Protein AF-A0A7N2M992-F1 (afdb_monomer_lite)

Structure (mmCIF, N/CA/C/O backbone):
data_AF-A0A7N2M992-F1
#
_entry.id   AF-A0A7N2M992-F1
#
loop_
_atom_site.group_PDB
_atom_site.id
_atom_site.type_symbol
_atom_site.label_atom_id
_atom_site.label_alt_id
_atom_site.label_comp_id
_atom_site.label_asym_id
_atom_site.label_entity_id
_atom_site.label_seq_id
_atom_site.pdbx_PDB_ins_code
_atom_site.Cartn_x
_atom_site.Cartn_y
_atom_site.Cartn_z
_atom_site.occupancy
_atom_site.B_iso_or_equiv
_atom_site.auth_seq_id
_atom_site.auth_comp_id
_atom_site.auth_asym_id
_atom_site.auth_atom_id
_atom_site.pdbx_PDB_model_num
ATOM 1 N N . MET A 1 1 ? 13.987 20.945 -1.793 1.00 34.84 1 MET A N 1
ATOM 2 C CA . MET A 1 1 ? 13.305 19.698 -2.203 1.00 34.84 1 MET A CA 1
ATOM 3 C C . MET A 1 1 ? 12.734 19.051 -0.953 1.00 34.84 1 MET A C 1
ATOM 5 O O . MET A 1 1 ? 13.515 18.611 -0.123 1.00 34.84 1 MET A O 1
ATOM 9 N N . SER A 1 2 ? 11.410 19.059 -0.774 1.00 35.34 2 SER A N 1
ATOM 10 C CA . SER A 1 2 ? 10.774 18.333 0.334 1.00 35.34 2 SER A CA 1
ATOM 11 C C . SER A 1 2 ? 11.087 16.842 0.172 1.00 35.34 2 SER A C 1
ATOM 13 O O . SER A 1 2 ? 10.722 16.237 -0.843 1.00 35.34 2 SER A O 1
ATOM 15 N N . MET A 1 3 ? 11.843 16.263 1.109 1.00 44.00 3 MET A N 1
ATOM 16 C CA . MET A 1 3 ? 11.991 14.814 1.186 1.00 44.00 3 MET A CA 1
ATOM 17 C C . MET A 1 3 ? 10.602 14.271 1.501 1.00 44.00 3 MET A C 1
ATOM 19 O O . MET A 1 3 ? 10.111 14.426 2.614 1.00 44.00 3 MET A O 1
ATOM 23 N N . ARG A 1 4 ? 9.932 13.670 0.513 1.00 58.31 4 ARG A N 1
ATOM 24 C CA . ARG A 1 4 ? 8.753 12.850 0.807 1.00 58.31 4 ARG A CA 1
ATOM 25 C C . ARG A 1 4 ? 9.242 11.735 1.723 1.00 58.31 4 ARG A C 1
ATOM 27 O O . ARG A 1 4 ? 9.923 10.824 1.251 1.00 58.31 4 ARG A O 1
ATOM 34 N N . ASN A 1 5 ? 8.955 11.855 3.014 1.00 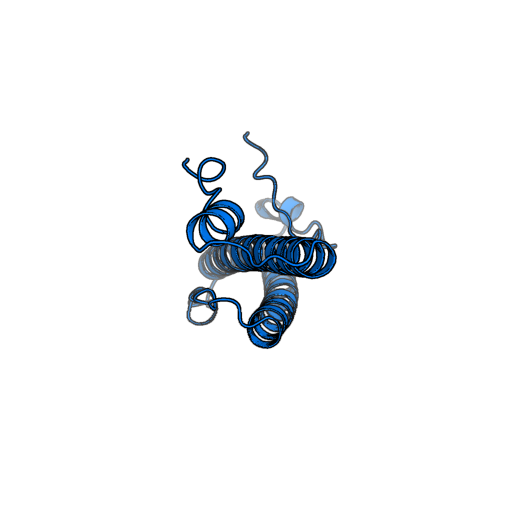65.44 5 ASN A N 1
ATOM 35 C CA . ASN A 1 5 ? 9.312 10.870 4.023 1.00 65.44 5 ASN A CA 1
ATOM 36 C C . ASN A 1 5 ? 8.424 9.643 3.819 1.00 65.44 5 ASN A C 1
ATOM 38 O O . ASN A 1 5 ? 7.368 9.497 4.426 1.00 65.44 5 ASN A O 1
ATOM 42 N N . TRP A 1 6 ? 8.822 8.792 2.878 1.00 80.50 6 TRP A N 1
ATOM 43 C CA . TRP A 1 6 ? 8.190 7.501 2.674 1.00 80.50 6 TRP A CA 1
ATOM 44 C C . TRP A 1 6 ? 8.488 6.619 3.884 1.00 80.50 6 TRP A C 1
ATOM 46 O O . TRP A 1 6 ? 9.649 6.439 4.239 1.00 80.50 6 TRP A O 1
ATOM 56 N N . MET A 1 7 ? 7.458 5.995 4.451 1.00 85.44 7 MET A N 1
ATOM 57 C CA . MET A 1 7 ? 7.612 4.930 5.455 1.00 85.44 7 MET A CA 1
ATOM 58 C C . MET A 1 7 ? 8.013 3.590 4.822 1.00 85.44 7 MET A C 1
ATOM 60 O O . MET A 1 7 ? 8.039 2.552 5.476 1.00 85.44 7 MET A O 1
ATOM 64 N N . LEU A 1 8 ? 8.272 3.605 3.517 1.00 87.81 8 LEU A N 1
ATOM 65 C CA . LEU A 1 8 ? 8.590 2.433 2.734 1.00 87.81 8 LEU A CA 1
ATOM 66 C C . LEU A 1 8 ? 10.033 1.984 2.982 1.00 87.81 8 LEU A C 1
ATOM 68 O O . LEU A 1 8 ? 10.937 2.826 2.994 1.00 87.81 8 LEU A O 1
ATOM 72 N N . PRO A 1 9 ? 10.282 0.668 3.030 1.00 87.25 9 PRO A N 1
ATOM 73 C CA . PRO A 1 9 ? 11.619 0.123 2.896 1.00 87.25 9 PRO A CA 1
ATOM 74 C C . PRO A 1 9 ? 12.364 0.716 1.695 1.00 87.25 9 PRO A C 1
ATOM 76 O O . PRO A 1 9 ? 11.807 0.961 0.607 1.00 87.25 9 PRO A O 1
ATOM 79 N N . ARG A 1 10 ? 13.659 0.963 1.906 1.00 88.00 10 ARG A N 1
ATOM 80 C CA . ARG A 1 10 ? 14.551 1.469 0.866 1.00 88.00 10 ARG A CA 1
ATOM 81 C C . ARG A 1 10 ? 14.687 0.409 -0.227 1.00 88.00 10 ARG A C 1
ATOM 83 O O . ARG A 1 10 ? 15.021 -0.735 0.057 1.00 88.00 10 ARG A O 1
ATOM 90 N N . PHE A 1 11 ? 14.474 0.814 -1.477 1.00 91.19 11 PHE A N 1
ATOM 91 C CA . PHE A 1 11 ? 14.791 -0.040 -2.619 1.00 91.19 11 PHE A CA 1
ATOM 92 C C . PHE A 1 11 ? 16.325 -0.136 -2.754 1.00 91.19 11 PHE A C 1
ATOM 94 O O . PHE A 1 11 ? 16.979 0.913 -2.746 1.00 91.19 11 PHE A O 1
ATOM 101 N N . PRO A 1 12 ? 16.917 -1.344 -2.818 1.00 88.94 12 PRO A N 1
ATOM 102 C CA . PRO A 1 12 ? 18.366 -1.521 -2.690 1.00 88.94 12 PRO A CA 1
ATOM 103 C C . PRO A 1 12 ? 19.164 -0.989 -3.886 1.00 88.94 12 PRO A C 1
ATOM 105 O O . PRO A 1 12 ? 20.302 -0.560 -3.714 1.00 88.94 12 PRO A O 1
ATOM 108 N N . ASN A 1 13 ? 18.580 -0.983 -5.084 1.00 88.88 13 ASN A N 1
ATOM 109 C CA . ASN A 1 13 ? 19.250 -0.516 -6.293 1.00 88.88 13 ASN A CA 1
ATOM 110 C C . ASN A 1 13 ? 19.057 1.005 -6.464 1.00 88.88 13 ASN A C 1
ATOM 112 O O . ASN A 1 13 ? 17.930 1.503 -6.487 1.00 88.88 13 ASN A O 1
ATOM 116 N N . ASN A 1 14 ? 20.156 1.752 -6.609 1.00 88.12 14 ASN A N 1
ATOM 117 C CA . ASN A 1 14 ? 20.137 3.197 -6.853 1.00 88.12 14 ASN A CA 1
ATOM 118 C C . ASN A 1 14 ? 20.117 3.549 -8.351 1.00 88.12 14 ASN A C 1
ATOM 120 O O . ASN A 1 14 ? 20.759 4.508 -8.767 1.00 88.12 14 ASN A O 1
ATOM 124 N N . TYR A 1 15 ? 19.341 2.812 -9.146 1.00 92.44 15 TYR A N 1
ATOM 125 C CA . TYR A 1 15 ? 19.203 2.990 -10.598 1.00 92.44 15 TYR A CA 1
ATOM 126 C C . TYR A 1 15 ? 18.795 4.413 -11.030 1.00 92.44 15 TYR A C 1
ATOM 128 O O . TYR A 1 15 ? 18.838 4.756 -12.204 1.00 92.44 15 TYR A O 1
ATOM 136 N N . ARG A 1 16 ? 18.366 5.268 -10.093 1.00 88.56 16 ARG A N 1
ATOM 137 C CA . ARG A 1 16 ? 17.984 6.659 -10.363 1.00 88.56 16 ARG A CA 1
ATOM 138 C C . ARG A 1 16 ? 19.140 7.519 -10.856 1.00 88.56 16 ARG A C 1
ATOM 140 O O . ARG A 1 16 ? 18.875 8.497 -11.546 1.00 88.56 16 ARG A O 1
ATOM 147 N N . THR A 1 17 ? 20.383 7.180 -10.510 1.00 90.44 17 THR A N 1
ATOM 148 C CA . THR A 1 17 ? 21.563 7.904 -11.011 1.00 90.44 17 THR A CA 1
ATOM 149 C C . THR A 1 17 ? 21.789 7.693 -12.505 1.00 90.44 17 THR A C 1
ATOM 151 O O . THR A 1 17 ? 22.422 8.522 -13.142 1.00 90.44 17 THR A O 1
ATOM 154 N N . GLN A 1 18 ? 21.220 6.625 -13.064 1.00 90.75 18 GLN A N 1
ATOM 155 C CA . GLN A 1 18 ? 21.374 6.223 -14.453 1.00 90.75 18 GLN A CA 1
ATOM 156 C C . GLN A 1 18 ? 20.399 6.948 -15.382 1.00 90.75 18 GLN A C 1
ATOM 158 O O . GLN A 1 18 ? 20.509 6.815 -16.593 1.00 90.75 18 GLN A O 1
ATOM 163 N N . ARG A 1 19 ? 19.454 7.731 -14.842 1.00 88.38 19 ARG A N 1
ATOM 164 C CA . ARG A 1 19 ? 18.365 8.346 -15.614 1.00 88.38 19 ARG A CA 1
ATOM 165 C C . ARG A 1 19 ? 18.845 9.112 -16.846 1.00 88.38 19 ARG A C 1
ATOM 167 O O . ARG A 1 19 ? 18.233 8.993 -17.899 1.00 88.38 19 ARG A O 1
ATOM 174 N N . ASP A 1 20 ? 19.931 9.864 -16.691 1.00 87.69 20 ASP A N 1
ATOM 175 C CA . ASP A 1 20 ? 20.473 10.727 -17.743 1.00 87.69 20 ASP A CA 1
ATOM 176 C C . ASP A 1 20 ? 21.706 10.114 -18.436 1.00 87.69 20 ASP A C 1
ATOM 178 O O . ASP A 1 20 ? 22.189 10.661 -19.424 1.00 87.69 20 ASP A O 1
ATOM 182 N N . SER A 1 21 ? 22.237 8.996 -17.922 1.00 90.00 21 SER A N 1
ATOM 183 C CA . SER A 1 21 ? 23.482 8.378 -18.406 1.00 90.00 21 SER A CA 1
ATOM 184 C C . SER A 1 21 ? 23.274 7.046 -19.129 1.00 90.00 21 SER A C 1
ATOM 186 O O . SER A 1 21 ? 24.007 6.748 -20.065 1.00 90.00 21 SER A O 1
ATOM 188 N N . ASP A 1 22 ? 22.305 6.241 -18.690 1.00 92.62 22 ASP A N 1
ATOM 189 C CA . ASP A 1 22 ? 21.962 4.942 -19.268 1.00 92.62 22 ASP A CA 1
ATOM 190 C C . ASP A 1 22 ? 20.462 4.657 -19.073 1.00 92.62 22 ASP A C 1
ATOM 192 O O . ASP A 1 22 ? 20.006 4.147 -18.043 1.00 92.62 22 ASP A O 1
ATOM 196 N N . GLU A 1 23 ? 19.677 4.987 -20.099 1.00 90.88 23 GLU A N 1
ATOM 197 C CA . GLU A 1 23 ? 18.224 4.798 -20.097 1.00 90.88 23 GLU A CA 1
ATOM 198 C C . GLU A 1 23 ? 17.831 3.316 -19.965 1.00 90.88 23 GLU A C 1
ATOM 200 O O . GLU A 1 23 ? 16.807 2.988 -19.359 1.00 90.88 23 GLU A O 1
ATOM 205 N N . ARG A 1 24 ? 18.656 2.396 -20.482 1.00 92.81 24 ARG A N 1
ATOM 206 C CA . ARG A 1 24 ? 18.385 0.957 -20.415 1.00 92.81 24 ARG A CA 1
ATOM 207 C C . ARG A 1 24 ? 18.538 0.450 -18.986 1.00 92.81 24 ARG A C 1
ATOM 209 O O . ARG A 1 24 ? 17.664 -0.281 -18.514 1.00 92.81 24 ARG A O 1
ATOM 216 N N . GLU A 1 25 ? 19.612 0.830 -18.298 1.00 93.75 25 GLU A N 1
ATOM 217 C CA . GLU A 1 25 ? 19.796 0.501 -16.880 1.00 93.75 25 GLU A CA 1
ATOM 218 C C . GLU A 1 25 ? 18.726 1.160 -16.006 1.00 93.75 25 GLU A C 1
ATOM 220 O O . GLU A 1 25 ? 18.179 0.515 -15.106 1.00 93.75 25 GLU A O 1
ATOM 225 N N . TYR A 1 26 ? 18.366 2.412 -16.302 1.00 94.75 26 TYR A N 1
ATOM 226 C CA . TYR A 1 26 ? 17.287 3.103 -15.603 1.00 94.75 26 TYR A CA 1
ATOM 227 C C . TYR A 1 26 ? 15.950 2.359 -15.748 1.00 94.75 26 TYR A C 1
ATOM 229 O O . TYR A 1 26 ? 15.254 2.113 -14.758 1.00 94.75 26 TYR A O 1
ATOM 237 N N . TYR A 1 27 ? 15.609 1.937 -16.968 1.00 94.25 27 TYR A N 1
ATOM 238 C CA . TYR A 1 27 ? 14.386 1.189 -17.238 1.00 94.25 27 TYR A CA 1
ATOM 239 C C . TYR A 1 27 ? 14.381 -0.194 -16.571 1.00 94.25 27 TYR A C 1
ATOM 241 O O . TYR A 1 27 ? 13.385 -0.570 -15.951 1.00 94.25 27 TYR A O 1
ATOM 249 N N . ALA A 1 28 ? 15.498 -0.925 -16.606 1.00 94.75 28 ALA A N 1
ATOM 250 C CA . ALA A 1 28 ? 15.634 -2.192 -15.887 1.00 94.75 28 ALA A CA 1
ATOM 251 C C . ALA A 1 28 ? 15.458 -2.007 -14.368 1.00 94.75 28 ALA A C 1
ATOM 253 O O . ALA A 1 28 ? 14.792 -2.805 -13.705 1.00 94.75 28 ALA A O 1
ATOM 254 N N . GLY A 1 29 ? 15.991 -0.916 -13.814 1.00 95.81 29 GLY A N 1
ATOM 255 C CA . GLY A 1 29 ? 15.803 -0.550 -12.415 1.00 95.81 29 GLY A CA 1
ATOM 256 C C . GLY A 1 29 ? 14.350 -0.223 -12.052 1.00 95.81 29 GLY A C 1
ATOM 257 O O . GLY A 1 29 ? 13.882 -0.641 -10.992 1.00 95.81 29 GLY A O 1
ATOM 258 N N . LEU A 1 30 ? 13.598 0.440 -12.941 1.00 95.50 30 LEU A N 1
ATOM 259 C CA . LEU A 1 30 ? 12.155 0.660 -12.766 1.00 95.50 30 LEU A CA 1
ATOM 260 C C . LEU A 1 30 ? 11.371 -0.654 -12.711 1.00 95.50 30 LEU A C 1
ATOM 262 O O . LEU A 1 30 ? 10.458 -0.781 -11.895 1.00 95.50 30 LEU A O 1
ATOM 266 N N . GLN A 1 31 ? 11.718 -1.623 -13.561 1.00 95.56 31 GLN A N 1
ATOM 267 C CA . GLN A 1 31 ? 11.086 -2.946 -13.561 1.00 95.56 31 GLN A CA 1
ATOM 268 C C . GLN A 1 31 ? 11.360 -3.691 -12.249 1.00 95.56 31 GLN A C 1
ATOM 270 O O . GLN A 1 31 ? 10.434 -4.209 -11.629 1.00 95.56 31 GLN A O 1
ATOM 275 N N . GLN A 1 32 ? 12.603 -3.655 -11.767 1.00 96.19 32 GLN A N 1
ATOM 276 C CA . GLN A 1 32 ? 12.964 -4.252 -10.480 1.00 96.19 32 GLN A CA 1
ATOM 277 C C . GLN A 1 32 ? 12.280 -3.551 -9.296 1.00 96.19 32 GLN A C 1
ATOM 279 O O . GLN A 1 32 ? 11.815 -4.222 -8.373 1.00 96.19 32 GLN A O 1
ATOM 284 N N . GLU A 1 33 ? 12.197 -2.211 -9.294 1.00 96.50 33 GLU A N 1
ATOM 285 C CA . GLU A 1 33 ? 11.471 -1.496 -8.236 1.00 96.50 33 GLU A CA 1
ATOM 286 C C . GLU A 1 33 ? 9.979 -1.835 -8.294 1.00 96.50 33 GLU A C 1
ATOM 288 O O . GLU A 1 33 ? 9.370 -2.023 -7.245 1.00 96.50 33 GLU A O 1
ATOM 293 N N . TRP A 1 34 ? 9.390 -1.968 -9.485 1.00 96.38 34 TRP A N 1
ATOM 294 C CA . TRP A 1 34 ? 8.005 -2.410 -9.633 1.00 96.38 34 TRP A CA 1
ATOM 295 C C . TRP A 1 34 ? 7.760 -3.755 -8.940 1.00 96.38 34 TRP A C 1
ATOM 297 O O . TRP A 1 34 ? 6.885 -3.827 -8.077 1.00 96.38 34 TRP A O 1
ATOM 307 N N . ASP A 1 35 ? 8.551 -4.784 -9.248 1.00 96.38 35 ASP A N 1
ATOM 308 C CA . ASP A 1 35 ? 8.381 -6.116 -8.654 1.00 96.38 35 ASP A CA 1
ATOM 309 C C . ASP A 1 35 ? 8.569 -6.088 -7.131 1.00 96.38 35 ASP A C 1
ATOM 311 O O . ASP A 1 35 ? 7.783 -6.674 -6.381 1.00 96.38 35 ASP A O 1
ATOM 315 N N . PHE A 1 36 ? 9.559 -5.327 -6.653 1.00 96.62 36 PHE A N 1
ATOM 316 C CA . PHE A 1 36 ? 9.787 -5.113 -5.226 1.00 96.62 36 PHE A CA 1
ATOM 317 C C . PHE A 1 36 ? 8.567 -4.476 -4.541 1.00 96.62 36 PHE A C 1
ATOM 319 O O . PHE A 1 36 ? 8.069 -4.997 -3.541 1.00 96.62 36 PHE A O 1
ATOM 326 N N . ARG A 1 37 ? 8.036 -3.380 -5.100 1.00 96.88 37 ARG A N 1
ATOM 327 C CA . ARG A 1 37 ? 6.857 -2.692 -4.551 1.00 96.88 37 ARG A CA 1
ATOM 328 C C . ARG A 1 37 ? 5.587 -3.529 -4.668 1.00 96.88 37 ARG A C 1
ATOM 330 O O . ARG A 1 37 ? 4.711 -3.396 -3.818 1.00 96.88 37 ARG A O 1
ATOM 337 N N . MET A 1 38 ? 5.473 -4.382 -5.681 1.00 97.31 38 MET A N 1
ATOM 338 C CA . MET A 1 38 ? 4.344 -5.295 -5.857 1.00 97.31 38 MET A CA 1
ATOM 339 C C . MET A 1 38 ? 4.319 -6.349 -4.745 1.00 97.31 38 MET A C 1
ATOM 341 O O . MET A 1 38 ? 3.287 -6.540 -4.101 1.00 97.31 38 MET A O 1
ATOM 345 N N . ASN A 1 39 ? 5.470 -6.947 -4.432 1.00 97.00 39 ASN A N 1
ATOM 346 C CA . ASN A 1 39 ? 5.591 -7.884 -3.315 1.00 97.00 39 ASN A CA 1
ATOM 347 C C . ASN A 1 39 ? 5.246 -7.224 -1.972 1.00 97.00 39 ASN A C 1
ATOM 349 O O . ASN A 1 39 ? 4.460 -7.780 -1.204 1.00 97.00 39 ASN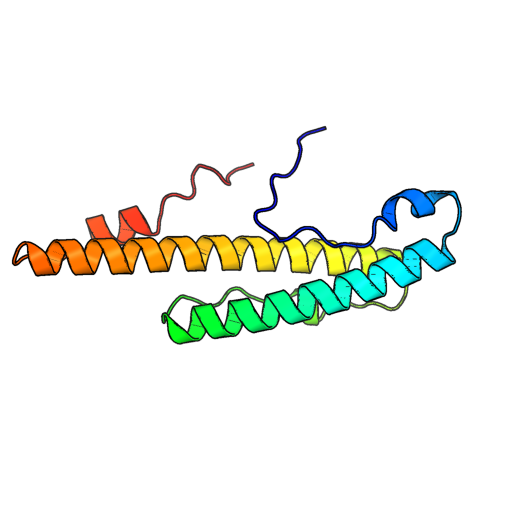 A O 1
ATOM 353 N N . GLU A 1 40 ? 5.750 -6.010 -1.720 1.00 96.31 40 GLU A N 1
ATOM 354 C CA . GLU A 1 40 ? 5.351 -5.219 -0.545 1.00 96.31 40 GLU A CA 1
ATOM 355 C C . GLU A 1 40 ? 3.839 -4.949 -0.523 1.00 96.31 40 GLU A C 1
ATOM 357 O O . GLU A 1 40 ? 3.204 -5.071 0.521 1.00 96.31 40 GLU A O 1
ATOM 362 N N . SER A 1 41 ? 3.251 -4.610 -1.673 1.00 97.44 41 SER A N 1
ATOM 363 C CA . SER A 1 41 ? 1.821 -4.322 -1.811 1.00 97.44 41 SER A CA 1
ATOM 364 C C . SER A 1 41 ? 0.959 -5.525 -1.431 1.00 97.44 41 SER A C 1
ATOM 366 O O . SER A 1 41 ? -0.030 -5.379 -0.717 1.00 97.44 41 SER A O 1
ATOM 368 N N . ASN A 1 42 ? 1.341 -6.724 -1.877 1.00 97.94 42 ASN A N 1
ATOM 369 C CA . ASN A 1 42 ? 0.636 -7.959 -1.542 1.00 97.94 42 ASN A CA 1
ATOM 370 C C . ASN A 1 42 ? 0.756 -8.312 -0.060 1.00 97.94 42 ASN A C 1
ATOM 372 O O . ASN A 1 42 ? -0.248 -8.662 0.555 1.00 97.94 42 ASN A O 1
ATOM 376 N N . ALA A 1 43 ? 1.955 -8.191 0.515 1.00 96.88 43 ALA A N 1
ATOM 377 C CA . ALA A 1 43 ? 2.162 -8.438 1.938 1.00 96.88 43 ALA A CA 1
ATOM 378 C C . ALA A 1 43 ? 1.305 -7.490 2.791 1.00 96.88 43 ALA A C 1
ATOM 380 O O . ALA A 1 43 ? 0.538 -7.939 3.636 1.00 96.88 43 ALA A O 1
ATOM 381 N N . LEU A 1 44 ? 1.344 -6.187 2.493 1.00 96.81 44 LEU A N 1
ATOM 382 C CA . LEU A 1 44 ? 0.541 -5.184 3.194 1.00 96.81 44 LEU A CA 1
ATOM 383 C C . LEU A 1 44 ? -0.963 -5.414 3.028 1.00 96.81 44 LEU A C 1
ATOM 385 O O . LEU A 1 44 ? -1.719 -5.234 3.977 1.00 96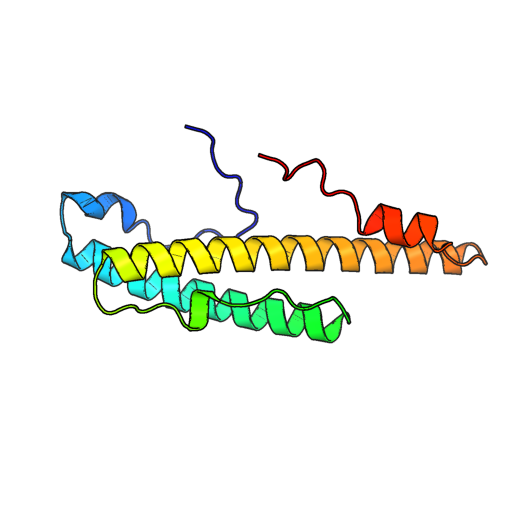.81 44 LEU A O 1
ATOM 389 N N . HIS A 1 45 ? -1.409 -5.814 1.839 1.00 97.44 45 HIS A N 1
ATOM 390 C CA . HIS A 1 45 ? -2.812 -6.133 1.600 1.00 97.44 45 HIS A CA 1
ATOM 391 C C . HIS A 1 45 ? -3.288 -7.301 2.473 1.00 97.44 45 HIS A C 1
ATOM 393 O O . HIS A 1 45 ? -4.354 -7.214 3.081 1.00 97.44 45 HIS A O 1
ATOM 399 N N . ASN A 1 46 ? -2.484 -8.363 2.571 1.00 97.75 46 ASN A N 1
ATOM 400 C CA . ASN A 1 46 ? -2.789 -9.519 3.410 1.00 97.75 46 ASN A CA 1
ATOM 401 C C . ASN A 1 46 ? -2.776 -9.159 4.901 1.00 97.75 46 ASN A C 1
ATOM 403 O O . ASN A 1 46 ? -3.687 -9.558 5.622 1.00 97.75 46 ASN A O 1
ATOM 407 N N . ASP A 1 47 ? -1.810 -8.351 5.344 1.00 96.06 47 ASP A N 1
ATOM 408 C CA . ASP A 1 47 ? -1.757 -7.848 6.720 1.00 96.06 47 ASP A CA 1
ATOM 409 C C . ASP A 1 47 ? -3.025 -7.056 7.072 1.00 96.06 47 ASP A C 1
ATOM 411 O O . ASP A 1 47 ? -3.632 -7.287 8.116 1.00 96.06 47 ASP A O 1
ATOM 415 N N . LEU A 1 48 ? -3.453 -6.137 6.194 1.00 95.50 48 LEU A N 1
ATOM 416 C CA . LEU A 1 48 ? -4.673 -5.350 6.401 1.00 95.50 48 LEU A CA 1
ATOM 417 C C . LEU A 1 48 ? -5.920 -6.237 6.463 1.00 95.50 48 LEU A C 1
ATOM 419 O O . LEU A 1 48 ? -6.783 -6.012 7.309 1.00 95.50 48 LEU A O 1
ATOM 423 N N . LEU A 1 49 ? -5.999 -7.255 5.603 1.00 96.06 49 LEU A N 1
ATOM 424 C CA . LEU A 1 49 ? -7.088 -8.228 5.625 1.00 96.06 49 LEU A CA 1
ATOM 425 C C . LEU A 1 49 ? -7.118 -8.998 6.953 1.00 96.06 49 LEU A C 1
ATOM 427 O O . LEU A 1 49 ? -8.181 -9.139 7.553 1.00 96.06 49 LEU A O 1
ATOM 431 N N . GLN A 1 50 ? -5.958 -9.452 7.435 1.00 95.81 50 GLN A N 1
ATOM 432 C CA . GLN A 1 50 ? -5.836 -10.221 8.674 1.00 95.81 50 GLN A CA 1
ATOM 433 C C . GLN A 1 50 ? -6.244 -9.411 9.911 1.00 95.81 50 GLN A C 1
ATOM 435 O O . GLN A 1 50 ? -6.891 -9.950 10.806 1.00 95.81 50 GLN A O 1
ATOM 440 N N . ILE A 1 51 ? -5.897 -8.122 9.964 1.00 92.62 51 ILE A N 1
ATOM 441 C CA . ILE A 1 51 ? -6.266 -7.237 11.083 1.00 92.62 51 ILE A CA 1
ATOM 442 C C . ILE A 1 51 ? -7.669 -6.621 10.931 1.00 92.62 51 ILE A C 1
ATOM 444 O O . ILE A 1 51 ? -8.062 -5.791 11.748 1.00 92.62 51 ILE A O 1
ATOM 448 N N . GLY A 1 52 ? -8.421 -6.987 9.884 1.00 90.12 52 GLY A N 1
ATOM 449 C CA . GLY A 1 52 ? -9.764 -6.460 9.624 1.00 90.12 52 GLY A CA 1
ATOM 450 C C . GLY A 1 52 ? -9.794 -4.968 9.270 1.00 90.12 52 GLY A C 1
ATOM 451 O O . GLY A 1 52 ? -10.804 -4.296 9.484 1.00 90.12 52 GLY A O 1
ATOM 452 N N . ALA A 1 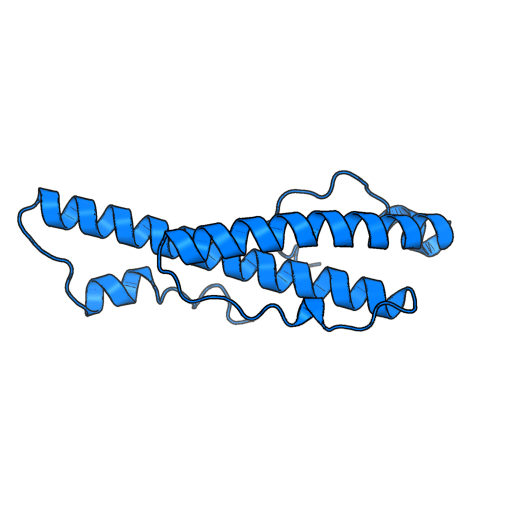53 ? -8.691 -4.427 8.751 1.00 90.56 53 ALA A N 1
ATOM 453 C CA . ALA A 1 53 ? -8.607 -3.036 8.335 1.00 90.56 53 ALA A CA 1
ATOM 454 C C . ALA A 1 53 ? -9.221 -2.822 6.937 1.00 90.56 53 ALA A C 1
ATOM 456 O O . ALA A 1 53 ? -9.097 -3.682 6.062 1.00 90.56 53 ALA A O 1
ATOM 457 N N . PRO A 1 54 ? -9.815 -1.644 6.664 1.00 89.88 54 PRO A N 1
ATOM 458 C CA . PRO A 1 54 ? -10.275 -1.276 5.338 1.00 89.88 54 PRO A CA 1
ATOM 459 C C . PRO A 1 54 ? -9.151 -1.381 4.310 1.00 89.88 54 PRO A C 1
ATOM 461 O O . PRO A 1 54 ? -8.060 -0.831 4.482 1.00 89.88 54 PRO A O 1
ATOM 464 N N . LEU A 1 55 ? -9.427 -2.043 3.196 1.00 91.38 55 LEU A N 1
ATOM 465 C CA . LEU A 1 55 ? -8.434 -2.224 2.147 1.00 91.38 55 LEU A CA 1
ATOM 466 C C . LEU A 1 55 ? -8.206 -0.904 1.397 1.00 91.38 55 LEU A C 1
ATOM 468 O O . LEU A 1 55 ? -9.120 -0.098 1.212 1.00 91.38 55 LEU A O 1
ATOM 472 N N . VAL A 1 56 ? -6.957 -0.655 1.009 1.00 91.38 56 VAL A N 1
ATOM 473 C CA . VAL A 1 56 ? -6.601 0.468 0.132 1.00 91.38 56 VAL A CA 1
ATOM 474 C C . VAL A 1 56 ? -6.762 0.012 -1.315 1.00 91.38 56 VAL A C 1
ATOM 476 O O . VAL A 1 56 ? -6.369 -1.102 -1.667 1.00 91.38 56 VAL A O 1
ATOM 479 N N . GLU A 1 57 ? -7.331 0.870 -2.159 1.00 92.94 57 GLU A N 1
ATOM 480 C CA . GLU A 1 57 ? -7.433 0.602 -3.590 1.00 92.94 57 GLU A CA 1
ATOM 481 C C . GLU A 1 57 ? -6.038 0.530 -4.229 1.00 92.94 57 GLU A C 1
ATOM 483 O O . GLU A 1 57 ? -5.213 1.433 -4.074 1.00 92.94 57 GLU A O 1
ATOM 488 N N . ARG A 1 58 ? -5.779 -0.547 -4.977 1.00 95.25 58 ARG A N 1
ATOM 489 C CA . ARG A 1 58 ? -4.492 -0.804 -5.641 1.00 95.25 58 ARG A CA 1
ATOM 490 C C . ARG A 1 58 ? -4.559 -0.482 -7.132 1.00 95.25 58 ARG A C 1
ATOM 492 O O . ARG A 1 58 ? -4.295 -1.327 -7.986 1.00 95.25 58 ARG A O 1
ATOM 499 N N . SER A 1 59 ? -4.947 0.751 -7.444 1.00 95.38 59 SER A N 1
ATOM 500 C CA . SER A 1 59 ? -5.100 1.243 -8.821 1.00 95.38 59 SER A CA 1
ATOM 501 C C . SER A 1 59 ? -3.797 1.198 -9.631 1.00 95.38 59 SER A C 1
ATOM 503 O O . SER A 1 59 ? -3.828 1.136 -10.857 1.00 95.38 59 SER A O 1
ATOM 505 N N . SER A 1 60 ? -2.632 1.174 -8.972 1.00 95.12 60 SER A N 1
ATOM 506 C CA . SER A 1 60 ? -1.344 0.984 -9.646 1.00 95.12 60 SER A CA 1
ATOM 507 C C . SER A 1 60 ? -1.246 -0.325 -10.435 1.00 95.12 60 SER A C 1
ATOM 509 O O . SER A 1 60 ? -0.514 -0.381 -11.425 1.00 95.12 60 SER A O 1
ATOM 511 N N . LEU A 1 61 ? -1.991 -1.365 -10.042 1.00 95.44 61 LEU A N 1
ATOM 512 C CA . LEU A 1 61 ? -1.942 -2.685 -10.674 1.00 95.44 61 LEU A CA 1
ATOM 513 C C . LEU A 1 61 ? -2.502 -2.676 -12.100 1.00 95.44 61 LEU A C 1
ATOM 515 O O . LEU A 1 61 ? -2.026 -3.443 -12.938 1.00 95.44 61 LEU A O 1
ATOM 519 N N . THR A 1 62 ? -3.453 -1.784 -12.384 1.00 95.94 62 THR A N 1
ATOM 520 C CA . THR A 1 62 ? -4.100 -1.640 -13.696 1.00 95.94 62 THR A CA 1
ATOM 521 C C . THR A 1 62 ? -3.430 -0.594 -14.585 1.00 95.94 62 THR A C 1
ATOM 523 O O . THR A 1 62 ? -3.815 -0.440 -15.745 1.00 95.94 62 THR A O 1
ATOM 526 N N . LEU A 1 63 ? -2.420 0.128 -14.080 1.00 94.06 63 LEU A N 1
ATOM 527 C CA . LEU A 1 63 ? -1.714 1.122 -14.881 1.00 94.06 63 LEU A CA 1
ATOM 528 C C . LEU A 1 63 ? -0.915 0.456 -16.011 1.00 94.06 63 LEU A C 1
ATOM 530 O O . LEU A 1 63 ? -0.245 -0.557 -15.779 1.00 94.06 63 LEU A O 1
ATOM 534 N N . PRO A 1 64 ? -0.930 1.044 -17.221 1.00 93.12 64 PRO A N 1
ATOM 535 C CA . PRO A 1 64 ? -0.103 0.567 -18.314 1.00 93.12 64 PRO A CA 1
ATOM 536 C C . PRO A 1 64 ? 1.379 0.739 -17.964 1.00 93.12 64 PRO A C 1
ATOM 538 O O . PRO A 1 64 ? 1.753 1.628 -17.198 1.00 93.12 64 PRO A O 1
ATOM 541 N N . ARG A 1 65 ? 2.211 -0.140 -18.528 1.00 94.44 65 ARG A N 1
ATOM 542 C CA . ARG A 1 65 ? 3.661 -0.240 -18.293 1.00 94.44 65 ARG A CA 1
ATOM 543 C C . ARG A 1 65 ? 4.404 -0.563 -19.600 1.00 94.44 65 ARG A C 1
ATOM 545 O O . ARG A 1 65 ? 5.259 -1.431 -19.646 1.00 94.44 65 ARG A O 1
ATOM 552 N N . GLN A 1 66 ? 4.009 0.064 -20.703 1.00 91.94 66 GLN A N 1
ATOM 553 C CA . GLN A 1 66 ? 4.537 -0.219 -22.047 1.00 91.94 66 GLN A CA 1
ATOM 554 C C . GLN A 1 66 ? 5.802 0.584 -22.373 1.00 91.94 66 GLN A C 1
ATOM 556 O O . GLN A 1 66 ? 6.511 0.255 -23.317 1.00 91.94 66 GLN A O 1
ATOM 561 N N . ASN A 1 67 ? 6.077 1.651 -21.621 1.00 91.75 67 ASN A N 1
ATOM 562 C CA . ASN A 1 67 ? 7.262 2.486 -21.789 1.00 91.75 67 ASN A CA 1
ATOM 563 C C . ASN A 1 67 ? 7.763 3.027 -20.444 1.00 91.75 67 ASN A C 1
ATOM 565 O O . ASN A 1 67 ? 7.105 2.878 -19.410 1.00 91.75 67 ASN A O 1
ATOM 569 N N . MET A 1 68 ? 8.925 3.681 -20.475 1.00 92.19 68 MET A N 1
ATOM 570 C CA . MET A 1 68 ? 9.600 4.215 -19.293 1.00 92.19 68 MET A CA 1
ATOM 571 C C . MET A 1 68 ? 8.715 5.154 -18.466 1.00 92.19 68 MET A C 1
ATOM 573 O O . MET A 1 68 ? 8.554 4.933 -17.269 1.00 92.19 68 MET A O 1
ATOM 577 N N . HIS A 1 69 ? 8.072 6.146 -19.085 1.00 91.94 69 HIS A N 1
ATOM 578 C CA . HIS A 1 69 ? 7.213 7.098 -18.368 1.00 91.94 69 HIS A CA 1
ATOM 579 C C . HIS A 1 69 ? 6.007 6.430 -17.704 1.00 91.94 69 HIS A C 1
ATOM 581 O O . HIS A 1 69 ? 5.602 6.783 -16.594 1.00 91.94 69 HIS A O 1
ATOM 587 N N . GLN A 1 70 ? 5.429 5.436 -18.374 1.00 94.88 70 GLN A N 1
ATOM 588 C CA . GLN A 1 70 ? 4.351 4.633 -17.816 1.00 94.88 70 GLN A CA 1
ATOM 589 C C . GLN A 1 70 ? 4.828 3.815 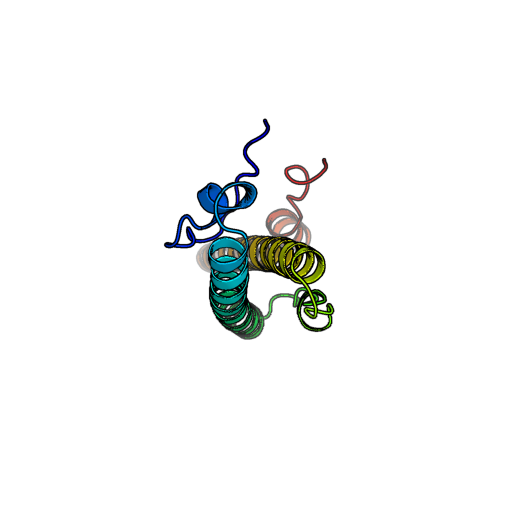-16.604 1.00 94.88 70 GLN A C 1
ATOM 591 O O . GLN A 1 70 ? 4.149 3.800 -15.575 1.00 94.88 70 GLN A O 1
ATOM 596 N N . TYR A 1 71 ? 6.025 3.226 -16.672 1.00 94.50 71 TYR A N 1
ATOM 597 C CA . TYR A 1 71 ? 6.658 2.552 -15.535 1.00 94.50 71 TYR A CA 1
ATOM 598 C C . TYR A 1 71 ? 6.959 3.506 -14.371 1.00 94.50 71 TYR A C 1
ATOM 600 O O . TYR A 1 71 ? 6.593 3.201 -13.237 1.00 94.50 71 TYR A O 1
ATOM 608 N N . GLU A 1 72 ? 7.549 4.680 -14.622 1.00 94.88 72 GLU A N 1
ATOM 609 C CA . GLU A 1 72 ? 7.803 5.705 -13.595 1.00 94.88 72 GLU A CA 1
ATOM 610 C C . GLU A 1 72 ? 6.510 6.077 -12.851 1.00 94.88 72 GLU A C 1
ATOM 612 O O . GLU A 1 72 ? 6.476 6.167 -11.614 1.00 94.88 72 GLU A O 1
ATOM 617 N N . ARG A 1 73 ? 5.419 6.264 -13.604 1.00 95.75 73 ARG A N 1
ATOM 618 C CA . ARG A 1 73 ? 4.096 6.573 -13.056 1.00 95.75 73 ARG A CA 1
ATOM 619 C C . ARG A 1 73 ? 3.544 5.409 -12.233 1.00 95.75 73 ARG A C 1
ATOM 621 O O . ARG A 1 73 ? 3.050 5.650 -11.129 1.00 95.75 73 ARG A O 1
ATOM 628 N N . ALA A 1 74 ? 3.647 4.177 -12.731 1.00 96.56 74 ALA A N 1
ATOM 629 C CA . ALA A 1 74 ? 3.197 2.979 -12.027 1.00 96.56 74 ALA A CA 1
ATOM 630 C C . ALA A 1 74 ? 3.955 2.776 -10.706 1.00 96.56 74 ALA A C 1
ATOM 632 O O . ALA A 1 74 ? 3.323 2.663 -9.655 1.00 96.56 74 ALA A O 1
ATOM 633 N N . VAL A 1 75 ? 5.290 2.854 -10.734 1.00 96.06 75 VAL A N 1
ATOM 634 C CA . VAL A 1 75 ? 6.163 2.771 -9.550 1.00 96.06 75 VAL A CA 1
ATOM 635 C C . VAL A 1 75 ? 5.834 3.880 -8.547 1.00 96.06 75 VAL A C 1
ATOM 637 O O . VAL A 1 75 ? 5.720 3.643 -7.346 1.00 96.06 75 VAL A O 1
ATOM 640 N N . THR A 1 76 ? 5.621 5.111 -9.012 1.00 94.75 76 THR A N 1
ATOM 641 C CA . THR A 1 76 ? 5.252 6.220 -8.120 1.00 94.75 76 THR A CA 1
ATOM 642 C C . THR A 1 76 ? 3.893 5.995 -7.459 1.00 94.75 76 THR A C 1
ATOM 644 O O . THR A 1 76 ? 3.727 6.300 -6.275 1.00 94.75 76 THR A O 1
ATOM 647 N N . LYS A 1 77 ? 2.913 5.469 -8.201 1.00 96.38 77 LYS A N 1
ATOM 648 C CA . LYS A 1 77 ? 1.567 5.215 -7.683 1.00 96.38 77 LYS A CA 1
ATOM 649 C C . LYS A 1 77 ? 1.559 4.072 -6.666 1.00 96.38 77 LYS A C 1
ATOM 651 O O . LYS A 1 77 ? 1.020 4.275 -5.582 1.00 96.38 77 LYS A O 1
ATOM 656 N N . ILE A 1 78 ? 2.222 2.946 -6.949 1.00 96.56 78 ILE A N 1
ATOM 657 C CA . ILE A 1 78 ? 2.285 1.819 -6.002 1.00 96.56 78 ILE A CA 1
ATOM 658 C C . ILE A 1 78 ? 3.009 2.205 -4.706 1.00 96.56 78 ILE A C 1
ATOM 660 O O . ILE A 1 78 ? 2.595 1.803 -3.626 1.00 96.56 78 ILE A O 1
ATOM 664 N N . LYS A 1 79 ? 4.018 3.086 -4.763 1.00 95.50 79 LYS A N 1
ATOM 665 C CA . LYS A 1 79 ? 4.661 3.635 -3.554 1.00 95.50 79 LYS A CA 1
ATOM 666 C C . LYS A 1 79 ? 3.687 4.434 -2.689 1.00 95.50 79 LYS A C 1
ATOM 668 O O . LYS A 1 79 ? 3.684 4.275 -1.472 1.00 95.50 79 LYS A O 1
ATOM 673 N N . LYS A 1 80 ? 2.839 5.272 -3.297 1.00 94.06 80 LYS A N 1
ATOM 674 C CA . LYS A 1 80 ? 1.787 6.006 -2.570 1.00 94.06 80 LYS A CA 1
ATOM 675 C C . LYS A 1 80 ? 0.800 5.054 -1.903 1.00 94.06 80 LYS A C 1
ATOM 677 O O . LYS A 1 80 ? 0.519 5.213 -0.721 1.00 94.06 80 LYS A O 1
ATOM 682 N N . GLU A 1 81 ? 0.319 4.065 -2.646 1.00 95.50 81 GLU A N 1
ATOM 683 C CA . GLU A 1 81 ? -0.629 3.065 -2.144 1.00 95.50 81 GLU A CA 1
ATOM 684 C C . GLU A 1 81 ? -0.022 2.247 -0.997 1.00 95.50 81 GLU A C 1
ATOM 686 O O . GLU A 1 81 ? -0.628 2.145 0.067 1.00 95.50 81 GLU A O 1
ATOM 691 N N . ASN A 1 82 ? 1.209 1.754 -1.153 1.00 96.12 82 ASN A N 1
ATOM 692 C CA . ASN A 1 82 ? 1.917 1.024 -0.102 1.00 96.12 82 ASN A CA 1
ATOM 693 C C . ASN A 1 82 ? 2.135 1.889 1.147 1.00 96.12 82 ASN A C 1
ATOM 695 O O . ASN A 1 82 ? 1.937 1.412 2.260 1.00 96.12 82 ASN A O 1
ATOM 699 N N . ASN A 1 83 ? 2.481 3.170 0.992 1.00 93.56 83 ASN A N 1
ATOM 700 C CA . ASN A 1 83 ? 2.646 4.074 2.131 1.00 93.56 83 ASN A CA 1
ATOM 701 C C . ASN A 1 83 ? 1.328 4.277 2.895 1.00 93.56 83 ASN A C 1
ATOM 703 O O . ASN A 1 83 ? 1.318 4.246 4.122 1.00 93.56 83 ASN A O 1
ATOM 707 N N . LEU A 1 84 ? 0.209 4.431 2.180 1.00 91.50 84 LEU A N 1
ATOM 708 C CA . LEU A 1 84 ? -1.123 4.502 2.789 1.00 91.50 84 LEU A CA 1
ATOM 709 C C . LEU A 1 84 ? -1.490 3.201 3.513 1.00 91.50 84 LEU A C 1
ATOM 711 O O . LEU A 1 84 ? -2.035 3.248 4.614 1.00 91.50 84 LEU A O 1
ATOM 715 N N . MET A 1 85 ? -1.162 2.044 2.933 1.00 94.56 85 MET A N 1
ATOM 716 C CA . MET A 1 85 ? -1.393 0.752 3.584 1.00 94.56 85 MET A CA 1
ATOM 717 C C . MET A 1 85 ? -0.563 0.587 4.860 1.00 94.56 85 MET A C 1
ATOM 719 O O . MET A 1 85 ? -1.100 0.125 5.862 1.00 94.56 85 MET A O 1
ATOM 723 N N . ILE A 1 86 ? 0.705 1.017 4.864 1.00 93.75 86 ILE A N 1
ATOM 724 C CA . ILE A 1 86 ? 1.550 1.027 6.070 1.00 93.75 86 ILE A CA 1
ATOM 725 C C . ILE A 1 86 ? 0.916 1.892 7.158 1.00 93.75 86 ILE A C 1
ATOM 727 O O . ILE A 1 86 ? 0.749 1.428 8.282 1.00 93.75 86 ILE A O 1
ATOM 731 N N . LEU A 1 87 ? 0.513 3.119 6.822 1.00 89.81 87 LEU A N 1
ATOM 732 C CA . LEU A 1 87 ? -0.135 4.030 7.766 1.00 89.81 87 LEU A CA 1
ATOM 733 C C . LEU A 1 87 ? -1.401 3.416 8.364 1.00 89.81 87 LEU A C 1
ATOM 735 O O . LEU A 1 87 ? -1.598 3.438 9.579 1.00 89.81 87 LEU A O 1
ATOM 739 N N . ARG A 1 88 ? -2.245 2.817 7.518 1.00 90.44 88 ARG A N 1
ATOM 740 C CA . ARG A 1 88 ? -3.473 2.163 7.966 1.00 90.44 88 ARG A CA 1
ATOM 741 C C . ARG A 1 88 ? -3.174 0.965 8.868 1.00 90.44 88 ARG A C 1
ATOM 743 O O . ARG A 1 88 ? -3.792 0.851 9.922 1.00 90.44 88 ARG A O 1
ATOM 750 N N . ARG A 1 89 ? -2.186 0.134 8.520 1.00 92.56 89 ARG A N 1
ATOM 751 C CA . ARG A 1 89 ? -1.720 -0.982 9.357 1.00 92.56 89 ARG A CA 1
ATOM 752 C C . ARG A 1 89 ? -1.248 -0.487 10.724 1.00 92.56 89 ARG A C 1
ATOM 754 O O . ARG A 1 89 ? -1.669 -1.027 11.741 1.00 92.56 89 ARG A O 1
ATOM 761 N N . SER A 1 90 ? -0.437 0.571 10.760 1.00 90.81 90 SER A N 1
ATOM 762 C CA . SER A 1 90 ? 0.036 1.178 12.008 1.00 90.81 90 SER A CA 1
ATOM 763 C C . SER A 1 90 ? -1.112 1.697 12.877 1.00 90.81 90 SER A C 1
ATOM 765 O O . SER A 1 90 ? -1.115 1.447 14.079 1.00 90.81 90 SER A O 1
ATOM 767 N N . ARG A 1 91 ? -2.114 2.369 12.295 1.00 88.94 91 ARG A N 1
ATOM 768 C CA . ARG A 1 91 ? -3.290 2.850 13.045 1.00 88.94 91 ARG A CA 1
ATOM 769 C C . ARG A 1 91 ? -4.123 1.711 13.621 1.00 88.94 91 ARG A C 1
ATOM 771 O O . ARG A 1 91 ? -4.528 1.787 14.774 1.00 88.94 91 ARG A O 1
ATOM 778 N N . TYR A 1 92 ? -4.337 0.647 12.854 1.00 92.12 92 TYR A N 1
ATOM 779 C CA . TYR A 1 92 ? -5.079 -0.516 13.342 1.00 92.12 92 TYR A CA 1
ATOM 780 C C . TYR A 1 92 ? -4.330 -1.264 14.444 1.00 92.12 92 TYR A C 1
ATOM 782 O O . TYR A 1 92 ? -4.949 -1.690 15.412 1.00 92.12 92 TYR A O 1
ATOM 790 N N . HIS A 1 93 ? -3.002 -1.334 14.366 1.00 90.94 93 HIS A N 1
ATOM 791 C CA . HIS A 1 93 ? -2.196 -1.854 15.466 1.00 90.94 93 HIS A CA 1
ATOM 792 C C . HIS A 1 93 ? -2.306 -0.975 16.726 1.00 90.94 93 HIS A C 1
ATOM 794 O O . HIS A 1 93 ? -2.463 -1.489 17.828 1.00 90.94 93 HIS A O 1
ATOM 800 N N . MET A 1 94 ? -2.274 0.358 16.589 1.00 91.62 94 MET A N 1
ATOM 801 C CA . MET A 1 94 ? -2.515 1.263 17.726 1.00 91.62 94 MET A CA 1
ATOM 802 C C . MET A 1 94 ? -3.920 1.090 18.314 1.00 91.62 94 MET A C 1
ATOM 804 O O . MET A 1 94 ? -4.077 1.149 19.531 1.00 91.62 94 MET A O 1
ATOM 808 N N . LEU A 1 95 ? -4.930 0.852 17.471 1.00 91.69 95 LEU A N 1
ATOM 809 C CA . LEU A 1 95 ? -6.294 0.581 17.920 1.00 91.69 95 LEU A CA 1
ATOM 810 C C . LEU A 1 95 ? -6.363 -0.717 18.732 1.00 91.69 95 LEU A C 1
ATOM 812 O O . LEU A 1 95 ? -6.937 -0.698 19.814 1.00 91.69 95 LEU A O 1
ATOM 816 N N . GLN A 1 96 ? -5.731 -1.798 18.264 1.00 91.69 96 GLN A N 1
ATOM 817 C CA . GLN A 1 96 ? -5.649 -3.061 19.007 1.00 91.69 96 GLN A CA 1
ATOM 818 C C . GLN A 1 96 ? -5.014 -2.862 20.390 1.00 91.69 96 GLN A C 1
ATOM 820 O O . GLN A 1 96 ? -5.598 -3.262 21.391 1.00 91.69 96 GLN A O 1
ATOM 825 N N . LEU A 1 97 ? -3.885 -2.149 20.471 1.00 92.50 97 LEU A N 1
ATOM 826 C CA . LEU A 1 97 ? -3.239 -1.843 21.755 1.00 92.50 97 LEU A CA 1
ATOM 827 C C . LEU A 1 97 ? -4.139 -1.014 22.686 1.00 92.50 97 LEU A C 1
ATOM 829 O O . LEU A 1 97 ? -4.205 -1.267 23.889 1.00 92.50 97 LEU A O 1
ATOM 833 N N . ALA A 1 98 ? -4.848 -0.020 22.144 1.00 91.19 98 ALA A N 1
ATOM 834 C CA . ALA A 1 98 ? -5.768 0.804 22.925 1.00 91.19 98 ALA A CA 1
ATOM 835 C C . ALA A 1 98 ? -6.969 -0.010 23.440 1.00 91.19 98 ALA A C 1
ATOM 837 O O . ALA A 1 98 ? -7.432 0.208 24.561 1.00 91.19 98 ALA A O 1
ATOM 838 N N . GLU A 1 99 ? -7.466 -0.955 22.641 1.00 92.38 99 GLU A N 1
ATOM 839 C CA . GLU A 1 99 ? -8.521 -1.887 23.039 1.00 92.38 99 GLU A CA 1
ATOM 840 C C . GLU A 1 99 ? -8.046 -2.840 24.134 1.00 92.38 99 GLU A C 1
ATOM 842 O O . GLU A 1 99 ? -8.733 -2.988 25.142 1.00 92.38 99 GLU A O 1
ATOM 847 N N . GLU A 1 100 ? -6.858 -3.426 23.986 1.00 93.62 100 GLU A N 1
ATOM 848 C CA . GLU A 1 100 ? -6.241 -4.288 24.998 1.00 93.62 100 GLU A CA 1
ATOM 849 C C . GLU A 1 100 ? -6.073 -3.551 26.332 1.00 93.62 100 GLU A C 1
ATOM 851 O O . GLU A 1 100 ? -6.439 -4.072 27.388 1.00 93.62 100 GLU A O 1
ATOM 856 N N . GLN A 1 101 ? -5.602 -2.302 26.299 1.00 93.50 101 GLN A N 1
ATOM 857 C CA . GLN A 1 101 ? -5.452 -1.478 27.498 1.00 93.50 101 GLN A CA 1
ATOM 858 C C . GLN A 1 101 ? -6.802 -1.092 28.127 1.00 93.50 101 GLN A C 1
ATOM 860 O O . GLN A 1 101 ? -6.934 -1.049 29.355 1.00 93.50 101 GLN A O 1
ATOM 865 N N . ALA A 1 102 ? -7.825 -0.821 27.313 1.00 92.56 102 ALA A N 1
ATOM 866 C CA . ALA A 1 102 ? -9.181 -0.590 27.803 1.00 92.56 102 ALA A CA 1
ATOM 867 C C . ALA A 1 102 ? -9.723 -1.841 28.515 1.00 92.56 1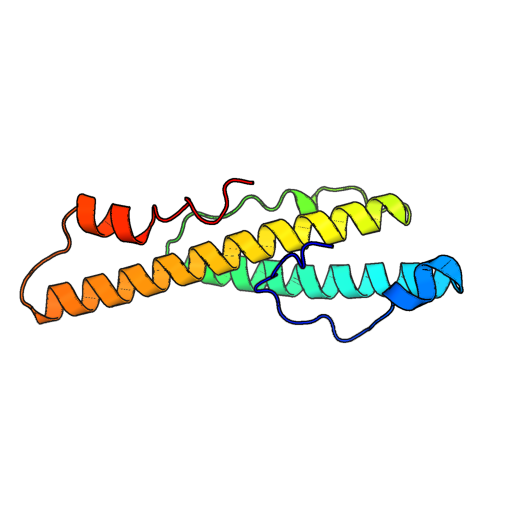02 ALA A C 1
ATOM 869 O O . ALA A 1 102 ? -10.172 -1.752 29.659 1.00 92.56 102 ALA A O 1
ATOM 870 N N . VAL A 1 103 ? -9.590 -3.017 27.898 1.00 93.94 103 VAL A N 1
ATOM 871 C CA . VAL A 1 103 ? -10.014 -4.293 28.493 1.00 93.94 103 VAL A CA 1
ATOM 872 C C . VAL A 1 103 ? -9.267 -4.565 29.800 1.00 93.94 103 VAL A C 1
ATOM 874 O O . VAL A 1 103 ? -9.898 -4.902 30.800 1.00 93.94 103 VAL A O 1
ATOM 877 N N . ALA A 1 104 ? -7.952 -4.329 29.842 1.00 94.44 104 ALA A N 1
ATOM 878 C CA . ALA A 1 104 ? -7.142 -4.476 31.055 1.00 94.44 104 ALA A CA 1
ATOM 879 C C . ALA A 1 104 ? -7.579 -3.543 32.203 1.00 94.44 104 ALA A C 1
ATOM 881 O O . ALA A 1 104 ? -7.333 -3.838 33.371 1.00 94.44 104 ALA A O 1
ATOM 882 N N . THR A 1 105 ? -8.254 -2.434 31.887 1.00 93.69 105 THR A N 1
ATOM 883 C CA . THR A 1 105 ? -8.824 -1.489 32.862 1.00 93.69 105 THR A CA 1
ATOM 884 C C . THR A 1 105 ? -10.327 -1.695 33.091 1.00 93.69 105 THR A C 1
ATOM 886 O O . THR A 1 105 ? -10.987 -0.823 33.652 1.00 93.69 105 THR A O 1
ATOM 889 N N . ASN A 1 106 ? -10.873 -2.858 32.704 1.00 93.31 106 ASN A N 1
ATOM 890 C CA . ASN A 1 106 ? -12.295 -3.218 32.807 1.00 93.31 106 ASN A CA 1
ATOM 891 C C . ASN A 1 106 ? -13.241 -2.218 32.123 1.00 93.31 106 ASN A C 1
ATOM 893 O O . ASN A 1 106 ? -14.371 -2.007 32.568 1.00 93.31 106 ASN A O 1
ATOM 897 N N . ARG A 1 107 ? -12.795 -1.602 31.026 1.00 93.81 107 ARG A N 1
ATOM 898 C CA . ARG A 1 107 ? -13.622 -0.721 30.195 1.00 93.81 107 ARG A CA 1
ATOM 899 C C . ARG A 1 107 ? -13.563 -1.139 28.729 1.00 93.81 107 ARG A C 1
ATOM 901 O O . ARG A 1 107 ? -12.743 -1.951 28.318 1.00 93.81 107 ARG A O 1
ATOM 908 N N . GLN A 1 108 ? -14.423 -0.540 27.918 1.00 90.50 108 GLN A N 1
ATOM 909 C CA . GLN A 1 108 ? -14.337 -0.612 26.461 1.00 90.50 108 GLN A CA 1
ATOM 910 C C . GLN A 1 108 ? -14.026 0.779 25.910 1.00 90.50 108 GLN A C 1
ATOM 912 O O . GLN A 1 108 ? -14.381 1.787 26.529 1.00 90.50 108 GLN A O 1
ATOM 917 N N . LEU A 1 109 ? -13.355 0.840 24.758 1.00 87.94 109 LEU A N 1
ATOM 918 C CA . LEU A 1 109 ? -13.200 2.104 24.044 1.00 87.94 109 LEU A CA 1
ATOM 919 C C . LEU A 1 109 ? -14.559 2.575 23.530 1.00 87.94 109 LEU A C 1
ATOM 921 O O . LEU A 1 109 ? -15.290 1.825 22.879 1.00 87.94 109 LEU A O 1
ATOM 925 N N . THR A 1 110 ? -14.861 3.844 23.768 1.00 89.38 110 THR A N 1
ATOM 926 C CA . THR A 1 110 ? -16.006 4.515 23.155 1.00 89.38 110 THR A CA 1
ATOM 927 C C . THR A 1 110 ? -15.797 4.666 21.641 1.00 89.38 110 THR A C 1
ATOM 929 O O . THR A 1 110 ? -14.656 4.704 21.171 1.00 89.38 110 THR A O 1
ATOM 932 N N . PRO A 1 111 ? -16.870 4.822 20.843 1.00 85.75 111 PRO A N 1
ATOM 933 C CA . PRO A 1 111 ? -16.742 5.093 19.411 1.00 85.75 111 PRO A CA 1
ATOM 934 C C . PRO A 1 111 ? -15.877 6.323 19.097 1.00 85.75 111 PRO A C 1
ATOM 936 O O . PRO A 1 111 ? -15.143 6.318 18.115 1.00 85.75 111 PRO A O 1
ATOM 939 N N . VAL A 1 112 ? -15.917 7.354 19.950 1.00 87.06 112 VAL A N 1
ATOM 940 C CA . VAL A 1 112 ? -15.096 8.566 19.798 1.00 87.06 112 VAL A CA 1
ATOM 941 C C . VAL A 1 112 ? -13.614 8.256 19.999 1.00 87.06 112 VAL A C 1
ATOM 943 O O . VAL A 1 112 ? -12.802 8.651 19.172 1.00 87.06 112 VAL A O 1
ATOM 946 N N . GLU A 1 113 ? -13.249 7.502 21.039 1.00 85.62 113 GLU A N 1
ATOM 947 C CA . GLU A 1 113 ? -11.856 7.088 21.257 1.00 85.62 113 GLU A CA 1
ATOM 948 C C . GLU A 1 113 ? -11.340 6.206 20.113 1.00 85.62 113 GLU A C 1
ATOM 950 O O . GLU A 1 113 ? -10.236 6.434 19.622 1.00 85.62 113 GLU A O 1
ATOM 955 N N . ARG A 1 114 ? -12.154 5.252 19.634 1.00 85.69 114 ARG A N 1
ATOM 956 C CA . ARG A 1 114 ? -11.811 4.417 18.467 1.00 85.69 114 ARG A CA 1
ATOM 957 C C . ARG A 1 114 ? -11.578 5.280 17.226 1.00 85.69 114 ARG A C 1
ATOM 959 O O . ARG A 1 114 ? -10.570 5.118 16.544 1.00 85.69 114 ARG A O 1
ATOM 966 N N . ASN A 1 115 ? -12.478 6.228 16.962 1.00 83.31 115 ASN A N 1
ATOM 967 C CA . ASN A 1 115 ? -12.361 7.145 15.832 1.00 83.31 115 ASN A CA 1
ATOM 968 C C . ASN A 1 115 ? -11.141 8.060 15.960 1.00 83.31 115 ASN A C 1
ATOM 970 O O . ASN A 1 115 ? -10.463 8.272 14.966 1.00 83.31 115 ASN A O 1
ATOM 974 N N . ASN A 1 116 ? -10.801 8.543 17.156 1.00 83.25 116 ASN A N 1
ATOM 975 C CA . ASN A 1 116 ? -9.612 9.372 17.365 1.00 83.25 116 ASN A CA 1
ATOM 976 C C . ASN A 1 116 ? -8.322 8.625 17.002 1.00 83.25 116 ASN A C 1
ATOM 978 O O . ASN A 1 116 ? -7.444 9.205 16.373 1.00 83.25 116 ASN A O 1
ATOM 982 N N . VAL A 1 117 ? -8.219 7.330 17.320 1.00 82.19 117 VAL A N 1
ATOM 983 C CA . VAL A 1 117 ? -7.061 6.509 16.917 1.00 82.19 117 VAL A CA 1
ATOM 984 C C . VAL A 1 117 ? -6.979 6.352 15.390 1.00 82.19 117 VAL A C 1
ATOM 986 O O . VAL A 1 117 ? -5.886 6.305 14.820 1.00 82.19 117 VAL A O 1
ATOM 989 N N . LEU A 1 118 ? -8.127 6.310 14.707 1.00 81.19 118 LEU A N 1
ATOM 990 C CA . LEU A 1 118 ? -8.209 6.121 13.256 1.00 81.19 118 LEU A CA 1
ATOM 991 C C . LEU A 1 118 ? -8.119 7.430 12.435 1.00 81.19 118 LEU A C 1
ATOM 993 O O . LEU A 1 118 ? -7.617 7.379 11.309 1.00 81.19 118 LEU A O 1
ATOM 997 N N . ASN A 1 119 ? -8.540 8.577 12.989 1.00 69.00 119 ASN A N 1
ATOM 998 C CA . ASN A 1 119 ? -8.785 9.852 12.286 1.00 69.00 119 ASN A CA 1
ATOM 999 C C . ASN A 1 119 ? -7.678 10.915 12.393 1.00 69.00 119 ASN A C 1
ATOM 1001 O O . ASN A 1 119 ? -7.891 12.031 11.928 1.00 69.00 119 ASN A O 1
ATOM 1005 N N . TYR A 1 120 ? -6.497 10.638 12.955 1.00 55.94 120 TYR A N 1
ATOM 1006 C CA . TYR A 1 120 ? -5.375 11.589 12.848 1.00 55.94 120 TYR A CA 1
ATOM 1007 C C . TYR A 1 120 ? -4.871 11.655 11.392 1.00 55.94 120 TYR A C 1
ATOM 1009 O O . TYR A 1 120 ? -3.886 11.009 11.040 1.00 55.94 120 TYR A O 1
ATOM 1017 N N . GLU A 1 121 ? -5.582 12.378 10.523 1.00 49.09 121 GLU A N 1
ATOM 1018 C CA . GLU A 1 121 ? -5.274 12.598 9.100 1.00 49.09 121 GLU A CA 1
ATOM 1019 C C . GLU A 1 121 ? -4.653 13.972 8.813 1.00 49.09 121 GLU A C 1
ATOM 1021 O O . GLU A 1 121 ? -4.115 14.175 7.726 1.00 49.09 121 GLU A O 1
ATOM 1026 N N . ASP A 1 122 ? -4.595 14.865 9.804 1.00 47.31 122 ASP A N 1
ATOM 1027 C CA . ASP A 1 122 ? -4.105 16.242 9.630 1.00 47.31 122 ASP A CA 1
ATOM 1028 C C . ASP A 1 122 ? -2.602 16.360 9.311 1.00 47.31 122 ASP A C 1
ATOM 1030 O O . ASP A 1 122 ? -2.130 17.434 8.958 1.00 47.31 122 ASP A O 1
ATOM 1034 N N . TYR A 1 123 ? -1.818 15.277 9.388 1.00 48.53 123 TYR A N 1
ATOM 1035 C CA . TYR A 1 123 ? -0.408 15.298 8.964 1.00 48.53 123 TYR A CA 1
ATOM 1036 C C . TYR A 1 123 ? -0.195 14.929 7.483 1.00 48.53 123 TYR A C 1
ATOM 1038 O O . TYR A 1 123 ? 0.951 14.779 7.056 1.00 48.53 123 TYR A O 1
ATOM 1046 N N . LEU A 1 124 ? -1.274 14.740 6.707 1.00 41.91 124 LEU A N 1
ATOM 1047 C CA . LEU A 1 124 ? -1.228 14.360 5.284 1.00 41.91 124 LEU A CA 1
ATOM 1048 C C . LEU A 1 124 ? -2.031 15.280 4.352 1.00 41.91 124 LEU A C 1
ATOM 1050 O O . LEU A 1 124 ? -2.025 15.040 3.142 1.00 41.91 124 LEU A O 1
ATOM 1054 N N . SER A 1 125 ? -2.703 16.312 4.867 1.00 36.47 125 SER A N 1
ATOM 1055 C CA . SER A 1 125 ? -3.114 17.441 4.028 1.00 36.47 125 SER A CA 1
ATOM 1056 C C . SER A 1 125 ? -1.861 18.180 3.544 1.00 36.47 125 SER A C 1
ATOM 1058 O O . SER A 1 125 ? -0.942 18.371 4.336 1.00 36.47 125 SER A O 1
ATOM 1060 N N . GLU A 1 126 ? -1.832 18.494 2.244 1.00 41.16 126 GLU A N 1
ATOM 1061 C CA . GLU A 1 126 ? -0.677 18.959 1.445 1.00 41.16 126 GLU A CA 1
ATOM 1062 C C . GLU A 1 126 ? 0.333 19.892 2.134 1.00 41.16 126 GLU A C 1
ATOM 1064 O O . GLU A 1 126 ? -0.085 20.864 2.802 1.00 41.16 126 GLU A O 1
#

pLDDT: mean 87.92, std 14.34, range [34.84, 97.94]

Secondary structure (DSSP, 8-state):
-------SPPPS--GGGGTTT-HHHHHHHHHHHHHHHHHHHHHHHHHHHHTTPPPPP-GGGGS--SSHHHHHHHHHHHHHHHHHHHHHHHHHHHHHHHHHHHHHTT----HHHHHHHH---TTS--

Organism: Quercus lobata (NCBI:txid97700)

Foldseek 3Di:
DPDPPQPDDDDPDPLVVCVVPPVPSVQVSLVSLLVVLVVLLVVLQVLCVVLVHDQFDQVLVVQDDPDDVSSVVSSVSSSVRSSVSVVRSVLSVVLVVVQVVQVVVVHGDDPVNNCVSVPPCVVPDD

Radius of gyration: 18.34 Å; chains: 1; bounding box: 40×30×55 Å

Sequence (126 aa):
MSMRNWMLPRFPNNYRTQRDSDEREYYAGLQQEWDFRMNESNALHNDLLQIGAPLVERSSLTLPRQNMHQYERAVTKIKKENNLMILRRSRYHMLQLAEEQAVATNRQLTPVERNNVLNYEDYLSE